Protein AF-A0A2D6BJB3-F1 (afdb_monomer_lite)

Sequence (137 aa):
MHAQTA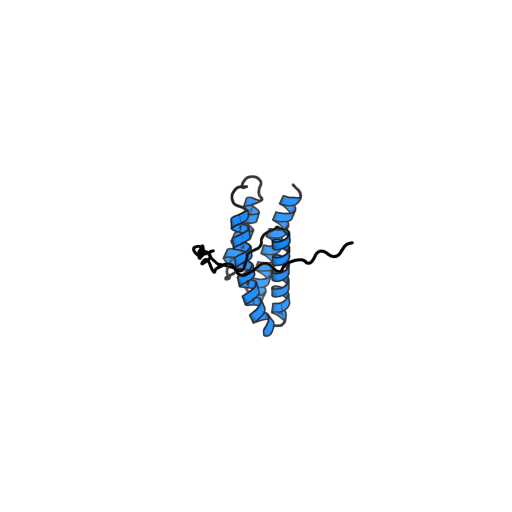AAELAAALSALLDAGALMASGQIASNTPLAPLQRGLAGLRQRIEPDSVRDGGSLLRTVAEALDAEISRWEERSRQEPDARAVLRAFLGVRELLWELGVRVDETGEELEESPAEEPTELAPEPRIQRVAVEG

pLDDT: mean 70.06, std 14.21, range [39.06, 93.81]

Foldseek 3Di:
DVVLVVLLVVLVVVQVLQQVVCCVPPVGGCCPDPNVVLNVLSVVSNVCSPDPHDDCNLVSLQVNLVSLVVVLVVLVVVCVVDVVSVVSNVVSVVVNVVSVVVVRDDDPDPDPPPVPPDPDPPDDDDDDDDDDDDDDD

Structure (mmCIF, N/CA/C/O backbone):
data_AF-A0A2D6BJB3-F1
#
_entry.id   AF-A0A2D6BJB3-F1
#
loop_
_atom_site.group_PDB
_atom_site.id
_atom_site.type_symbol
_atom_site.label_atom_id
_atom_site.label_alt_id
_atom_site.label_comp_id
_atom_site.label_asym_id
_atom_site.label_entity_id
_atom_site.label_seq_id
_atom_site.pdbx_PDB_ins_code
_atom_site.Cartn_x
_atom_site.Cartn_y
_atom_site.Cartn_z
_atom_site.occupancy
_atom_site.B_iso_or_equiv
_atom_site.auth_seq_id
_atom_site.auth_comp_id
_atom_site.auth_asym_id
_atom_site.auth_atom_id
_atom_site.pdbx_PDB_model_num
ATOM 1 N N . MET A 1 1 ? 5.064 -7.226 -24.719 1.00 57.50 1 MET A N 1
ATOM 2 C CA . MET A 1 1 ? 3.609 -7.123 -24.474 1.00 57.50 1 MET A CA 1
ATOM 3 C C . MET A 1 1 ? 3.197 -7.710 -23.125 1.00 57.50 1 MET A C 1
ATOM 5 O O . MET A 1 1 ? 2.673 -6.952 -22.331 1.00 57.50 1 MET A O 1
ATOM 9 N N . HIS A 1 2 ? 3.499 -8.974 -22.794 1.00 51.91 2 HIS A N 1
ATOM 10 C CA . HIS A 1 2 ? 3.041 -9.596 -21.531 1.00 51.91 2 HIS A CA 1
ATOM 11 C C . HIS A 1 2 ? 3.407 -8.841 -20.240 1.00 51.91 2 HIS A C 1
ATOM 13 O O . HIS A 1 2 ? 2.577 -8.736 -19.346 1.00 51.91 2 HIS A O 1
ATOM 19 N N . ALA A 1 3 ? 4.609 -8.261 -20.157 1.00 56.34 3 ALA A N 1
ATOM 20 C CA . ALA A 1 3 ? 5.031 -7.496 -18.980 1.00 56.34 3 ALA A CA 1
ATOM 21 C C . ALA A 1 3 ? 4.225 -6.198 -18.770 1.00 56.34 3 ALA A C 1
ATOM 23 O O . ALA A 1 3 ? 3.947 -5.820 -17.639 1.00 56.34 3 ALA A O 1
ATOM 24 N N . GLN A 1 4 ? 3.814 -5.532 -19.854 1.00 62.41 4 GLN A N 1
ATOM 25 C CA . GLN A 1 4 ? 3.000 -4.311 -19.783 1.00 62.41 4 GLN A CA 1
ATOM 26 C C . GLN A 1 4 ? 1.576 -4.640 -19.338 1.00 62.41 4 GLN A C 1
ATOM 28 O O . GLN A 1 4 ? 1.030 -3.972 -18.467 1.00 62.41 4 GLN A O 1
ATOM 33 N N . THR A 1 5 ? 1.005 -5.720 -19.877 1.00 69.12 5 THR A N 1
ATOM 34 C CA . THR A 1 5 ? -0.298 -6.228 -19.442 1.00 69.12 5 THR A CA 1
ATOM 35 C C . THR A 1 5 ? -0.277 -6.592 -17.958 1.00 69.12 5 THR A C 1
ATOM 37 O O . THR A 1 5 ? -1.122 -6.110 -17.212 1.00 69.12 5 THR A O 1
ATOM 40 N N . ALA A 1 6 ? 0.739 -7.332 -17.503 1.00 64.69 6 ALA A N 1
ATOM 41 C CA . ALA A 1 6 ? 0.891 -7.687 -16.092 1.00 64.69 6 ALA A CA 1
ATOM 42 C C . ALA A 1 6 ? 1.033 -6.452 -15.183 1.00 64.69 6 ALA A C 1
ATOM 44 O O . ALA A 1 6 ? 0.435 -6.396 -14.111 1.00 64.69 6 ALA A O 1
ATOM 45 N N . ALA A 1 7 ? 1.775 -5.429 -15.617 1.00 66.19 7 ALA A N 1
ATOM 46 C CA . ALA A 1 7 ? 1.921 -4.184 -14.866 1.00 66.19 7 ALA A CA 1
ATOM 47 C C . ALA A 1 7 ? 0.608 -3.381 -14.791 1.00 66.19 7 ALA A C 1
ATOM 49 O O . ALA A 1 7 ? 0.277 -2.825 -13.742 1.00 66.19 7 ALA A O 1
ATOM 50 N N . ALA A 1 8 ? -0.170 -3.344 -15.877 1.00 70.50 8 ALA A N 1
ATOM 51 C CA . ALA A 1 8 ? -1.482 -2.702 -15.893 1.00 70.50 8 ALA A CA 1
ATOM 52 C C . ALA A 1 8 ? -2.495 -3.443 -15.000 1.00 70.50 8 ALA A C 1
ATOM 54 O O . ALA A 1 8 ? -3.258 -2.803 -14.271 1.00 70.50 8 ALA A O 1
ATOM 55 N N . GLU A 1 9 ? -2.475 -4.777 -15.019 1.00 74.00 9 GLU A N 1
ATOM 56 C CA . GLU A 1 9 ? -3.292 -5.627 -14.149 1.00 74.00 9 GLU A CA 1
ATOM 57 C C . GLU A 1 9 ? -2.926 -5.438 -12.673 1.00 74.00 9 GLU A C 1
ATOM 59 O O . GLU A 1 9 ? -3.816 -5.269 -11.839 1.00 74.00 9 GLU A O 1
ATOM 64 N N . LEU A 1 10 ? -1.630 -5.360 -12.353 1.00 74.88 10 LEU A N 1
ATOM 65 C CA . LEU A 1 10 ? -1.151 -5.053 -11.007 1.00 74.88 10 LEU A CA 1
ATOM 66 C C . LEU A 1 10 ? -1.651 -3.678 -10.540 1.00 74.88 10 LEU A C 1
ATOM 68 O O . LEU A 1 10 ? -2.216 -3.565 -9.455 1.00 74.88 10 LEU A O 1
ATOM 72 N N . ALA A 1 11 ? -1.507 -2.634 -11.360 1.00 76.56 11 ALA A N 1
ATOM 73 C CA . ALA A 1 11 ? -1.968 -1.288 -11.013 1.00 76.56 11 ALA A CA 1
ATOM 74 C C . ALA A 1 11 ? -3.491 -1.229 -10.777 1.00 76.56 11 ALA A C 1
ATOM 76 O O . ALA A 1 11 ? -3.966 -0.516 -9.886 1.00 76.56 11 ALA A O 1
ATOM 77 N N . ALA A 1 12 ? -4.263 -2.001 -11.548 1.00 78.81 12 ALA A N 1
ATOM 78 C CA . ALA A 1 12 ? -5.701 -2.143 -11.352 1.00 78.81 12 ALA A CA 1
ATOM 79 C C . ALA A 1 12 ? -6.033 -2.884 -10.045 1.00 78.81 12 ALA A C 1
ATOM 81 O O . ALA A 1 12 ? -6.890 -2.423 -9.291 1.00 78.81 12 ALA A O 1
ATOM 82 N N . ALA A 1 13 ? -5.326 -3.975 -9.739 1.00 79.19 13 ALA A N 1
ATOM 83 C CA . ALA A 1 13 ? -5.497 -4.726 -8.497 1.00 79.19 13 ALA A CA 1
ATOM 84 C C . ALA A 1 13 ? -5.158 -3.880 -7.258 1.00 79.19 13 ALA A C 1
ATOM 86 O O . ALA A 1 13 ? -5.908 -3.876 -6.283 1.00 79.19 13 ALA A O 1
ATOM 87 N N . LEU A 1 14 ? -4.076 -3.101 -7.321 1.00 80.00 14 LEU A N 1
ATOM 88 C CA . LEU A 1 14 ? -3.682 -2.173 -6.261 1.00 80.00 14 LEU A CA 1
ATOM 89 C C . LEU A 1 14 ? -4.731 -1.084 -6.039 1.00 80.00 14 LEU A C 1
ATOM 91 O O . LEU A 1 14 ? -5.072 -0.778 -4.900 1.00 80.00 14 LEU A O 1
ATOM 95 N N . SER A 1 15 ? -5.292 -0.541 -7.120 1.00 82.38 15 SER A N 1
ATOM 96 C CA . SER A 1 15 ? -6.360 0.458 -7.029 1.00 82.38 15 SER A CA 1
ATOM 97 C C . SER A 1 15 ? -7.616 -0.122 -6.369 1.00 82.38 15 SER A C 1
ATOM 99 O O . SER A 1 15 ? -8.192 0.513 -5.490 1.00 82.38 15 SER A O 1
ATOM 101 N N . ALA A 1 16 ? -7.995 -1.356 -6.719 1.00 84.44 16 ALA A N 1
ATOM 102 C CA . ALA A 1 16 ? -9.124 -2.052 -6.101 1.00 84.44 16 ALA A CA 1
ATOM 103 C C . ALA A 1 16 ? -8.898 -2.336 -4.604 1.00 84.44 16 ALA A C 1
ATOM 105 O O . ALA A 1 16 ? -9.821 -2.188 -3.805 1.00 84.44 16 ALA A O 1
ATOM 106 N N . LEU A 1 17 ? -7.673 -2.705 -4.210 1.00 81.94 17 LEU A N 1
ATOM 107 C CA . LEU A 1 17 ? -7.307 -2.897 -2.803 1.00 81.94 17 LEU A CA 1
ATOM 108 C C . LEU A 1 17 ? -7.395 -1.593 -2.006 1.00 81.94 17 LEU A C 1
ATOM 110 O O . LEU A 1 17 ? -7.911 -1.597 -0.889 1.00 81.94 17 LEU A O 1
ATOM 114 N N . LEU A 1 18 ? -6.938 -0.480 -2.584 1.00 80.50 18 LEU A N 1
ATOM 115 C CA . LEU A 1 18 ? -7.049 0.837 -1.958 1.00 80.50 18 LEU A CA 1
ATOM 116 C C . LEU A 1 18 ? -8.505 1.248 -1.764 1.00 80.50 18 LEU A C 1
ATOM 118 O O . LEU A 1 18 ? -8.862 1.701 -0.680 1.00 80.50 18 LEU A O 1
ATOM 122 N N . ASP A 1 19 ? -9.348 1.067 -2.781 1.00 82.38 19 ASP A N 1
ATOM 123 C CA . ASP A 1 19 ? -10.774 1.378 -2.680 1.00 82.38 19 ASP A CA 1
ATOM 124 C C . ASP A 1 19 ? -11.472 0.506 -1.630 1.00 82.38 19 ASP A C 1
ATOM 126 O O . ASP A 1 19 ? -12.260 1.019 -0.837 1.00 82.38 19 ASP A O 1
ATOM 130 N N . ALA A 1 20 ? -11.148 -0.788 -1.564 1.00 80.88 20 ALA A N 1
ATOM 131 C CA . ALA A 1 20 ? -11.685 -1.690 -0.548 1.00 80.88 20 ALA A CA 1
ATOM 132 C C . ALA A 1 20 ? -11.238 -1.300 0.872 1.00 80.88 20 ALA A C 1
ATOM 134 O O . ALA A 1 20 ? -12.060 -1.266 1.790 1.00 80.88 20 ALA A O 1
ATOM 135 N N . GLY A 1 21 ? -9.956 -0.968 1.053 1.00 75.00 21 GLY A N 1
ATOM 136 C CA . GLY A 1 21 ? -9.417 -0.504 2.332 1.00 75.00 21 GLY A CA 1
ATOM 137 C C . GLY A 1 21 ? -10.031 0.826 2.774 1.00 75.00 21 GLY A C 1
ATOM 138 O O . GLY A 1 21 ? -10.421 0.972 3.931 1.00 75.00 21 GLY A O 1
ATOM 139 N N . ALA A 1 22 ? -10.193 1.770 1.845 1.00 79.56 22 ALA A N 1
ATOM 140 C CA . ALA A 1 22 ? -10.855 3.046 2.095 1.00 79.56 22 ALA A CA 1
ATOM 141 C C . ALA A 1 22 ? -12.329 2.852 2.490 1.00 79.56 22 ALA A C 1
ATOM 143 O O . ALA A 1 22 ? -12.779 3.411 3.490 1.00 79.56 22 ALA A O 1
ATOM 144 N N . LEU A 1 23 ? -13.061 1.998 1.768 1.00 83.00 23 LEU A N 1
ATOM 145 C CA . LEU A 1 23 ? -14.460 1.691 2.071 1.00 83.00 23 LEU A CA 1
ATOM 146 C C . LEU A 1 23 ? -14.613 1.072 3.459 1.00 83.00 23 LEU A C 1
ATOM 148 O O . LEU A 1 23 ? -15.527 1.438 4.191 1.00 83.00 23 LEU A O 1
ATOM 152 N N . MET A 1 24 ? -13.709 0.170 3.839 1.00 82.62 24 MET A N 1
ATOM 153 C CA . MET A 1 24 ? -13.718 -0.444 5.164 1.00 82.62 24 MET A CA 1
ATOM 154 C C . MET A 1 24 ? -13.398 0.568 6.273 1.00 82.62 24 MET A C 1
ATOM 156 O O . MET A 1 24 ? -14.040 0.546 7.318 1.00 82.62 24 MET A O 1
ATOM 160 N N . ALA A 1 25 ? -12.429 1.460 6.051 1.00 74.81 25 ALA A N 1
ATOM 161 C CA . ALA A 1 25 ? -11.940 2.385 7.073 1.00 74.81 25 ALA A CA 1
ATOM 162 C C . ALA A 1 25 ? -12.832 3.621 7.272 1.00 74.81 25 ALA A C 1
ATOM 164 O O . ALA A 1 25 ? -12.998 4.095 8.394 1.00 74.81 25 ALA A O 1
ATOM 165 N N . SER A 1 26 ? -13.363 4.183 6.185 1.00 77.44 26 SER A N 1
ATOM 166 C CA . SER A 1 26 ? -14.077 5.466 6.198 1.00 77.44 26 SER A CA 1
ATOM 167 C C . SER A 1 26 ? -15.441 5.431 5.511 1.00 77.44 26 SER A C 1
ATOM 169 O O . SER A 1 26 ? -16.139 6.445 5.503 1.00 77.44 26 SER A O 1
ATOM 171 N N . GLY A 1 27 ? -15.834 4.301 4.915 1.00 84.56 27 GLY A N 1
ATOM 172 C CA . GLY A 1 27 ? -17.057 4.209 4.113 1.00 84.56 27 GLY A CA 1
ATOM 173 C C . GLY A 1 27 ? -16.976 4.960 2.780 1.00 84.56 27 GLY A C 1
ATOM 174 O O . GLY A 1 27 ? -18.002 5.178 2.139 1.00 84.56 27 GLY A O 1
ATOM 175 N N . GLN A 1 28 ? -15.781 5.382 2.358 1.00 81.31 28 GLN A N 1
ATOM 176 C CA . GLN A 1 28 ? -15.558 6.154 1.136 1.00 81.31 28 GLN A CA 1
ATOM 177 C C . GLN A 1 28 ? -14.556 5.445 0.223 1.00 81.31 28 GLN A C 1
ATOM 179 O O . GLN A 1 28 ? -13.679 4.736 0.692 1.00 81.31 28 GLN A O 1
ATOM 184 N N . ILE A 1 29 ? -14.655 5.664 -1.088 1.00 82.12 29 ILE A N 1
ATOM 185 C CA . ILE A 1 29 ? -13.647 5.201 -2.057 1.00 82.12 29 ILE A CA 1
ATOM 186 C C . ILE A 1 29 ? -12.328 5.972 -1.899 1.00 82.12 29 ILE A C 1
ATOM 188 O O . ILE A 1 29 ? -12.334 7.121 -1.449 1.00 82.12 29 ILE A O 1
ATOM 192 N N . ALA A 1 30 ? -11.201 5.375 -2.296 1.00 74.38 30 ALA A N 1
ATOM 193 C CA . ALA A 1 30 ? -9.859 5.900 -2.027 1.00 74.38 30 ALA A CA 1
ATOM 194 C C . ALA A 1 30 ? -9.618 7.296 -2.621 1.00 74.38 30 ALA A C 1
ATOM 196 O O . ALA A 1 30 ? -8.857 8.082 -2.058 1.00 74.38 30 ALA A O 1
ATOM 197 N N . SER A 1 31 ? -10.315 7.652 -3.704 1.00 78.06 31 SER A N 1
ATOM 198 C CA . SER A 1 31 ? -10.238 8.978 -4.335 1.00 78.06 31 SER A CA 1
ATOM 199 C C . SER A 1 31 ? -10.699 10.118 -3.426 1.00 78.06 31 SER A C 1
ATOM 201 O O . SER A 1 31 ? -10.347 11.270 -3.669 1.00 78.06 31 SER A O 1
ATOM 203 N N . ASN A 1 32 ? -11.504 9.807 -2.408 1.00 79.31 32 ASN A N 1
ATOM 204 C CA . ASN A 1 32 ? -12.095 10.773 -1.481 1.00 79.31 32 ASN A CA 1
ATOM 205 C C . ASN A 1 32 ? -11.440 10.725 -0.096 1.00 79.31 32 ASN A C 1
ATOM 207 O O . ASN A 1 32 ? -11.888 11.405 0.823 1.00 79.31 32 ASN A O 1
ATOM 211 N N . THR A 1 33 ? -10.385 9.927 0.061 1.00 76.88 33 THR A N 1
ATOM 212 C CA . THR A 1 33 ? -9.646 9.781 1.313 1.00 76.88 33 THR A CA 1
ATOM 213 C C . THR A 1 33 ? -8.220 10.314 1.147 1.00 76.88 33 THR A C 1
ATOM 215 O O . THR A 1 33 ? -7.807 10.682 0.042 1.00 76.88 33 THR A O 1
ATOM 218 N N . PRO A 1 34 ? -7.409 10.346 2.218 1.00 75.06 34 PRO A N 1
ATOM 219 C CA . PRO A 1 34 ? -5.984 10.656 2.112 1.00 75.06 34 PRO A CA 1
ATOM 220 C C . PRO A 1 34 ? -5.194 9.745 1.150 1.00 75.06 34 PRO A C 1
ATOM 222 O O . PRO A 1 34 ? -4.070 10.086 0.796 1.00 75.06 34 PRO A O 1
ATOM 225 N N . LEU A 1 35 ? -5.776 8.629 0.682 1.00 70.25 35 LEU A N 1
ATOM 226 C CA . LEU A 1 35 ? -5.205 7.722 -0.323 1.00 70.25 35 LEU A CA 1
ATOM 227 C C . LEU A 1 35 ? -5.335 8.241 -1.766 1.00 70.25 35 LEU A C 1
ATOM 229 O O . LEU A 1 35 ? -4.753 7.667 -2.688 1.00 70.25 35 LEU A O 1
ATOM 233 N N . ALA A 1 36 ? -6.066 9.335 -1.987 1.00 75.81 36 ALA A N 1
ATOM 234 C CA . ALA A 1 36 ? -6.305 9.900 -3.312 1.00 75.81 36 ALA A CA 1
ATOM 235 C C . ALA A 1 36 ? -5.030 10.202 -4.133 1.00 75.81 36 ALA A C 1
ATOM 237 O O . ALA A 1 36 ? -5.065 10.053 -5.358 1.00 75.81 36 ALA A O 1
ATOM 238 N N . PRO A 1 37 ? -3.897 10.648 -3.547 1.00 72.56 37 PRO A N 1
ATOM 239 C CA . PRO A 1 37 ? -2.642 10.806 -4.285 1.00 72.56 37 PRO A CA 1
ATOM 240 C C . PRO A 1 37 ? -2.097 9.472 -4.810 1.00 72.56 37 PRO A C 1
ATOM 242 O O . PRO A 1 37 ? -1.682 9.397 -5.964 1.00 72.56 37 PRO A O 1
ATOM 245 N N . LEU A 1 38 ? -2.168 8.411 -4.001 1.00 71.25 38 LEU A N 1
ATOM 246 C CA . LEU A 1 38 ? -1.695 7.074 -4.359 1.00 71.25 38 LEU A CA 1
ATOM 247 C C . LEU A 1 38 ? -2.555 6.464 -5.474 1.00 71.25 38 LEU A C 1
ATOM 249 O O . LEU A 1 38 ? -2.028 5.953 -6.462 1.00 71.25 38 LEU A O 1
ATOM 253 N N . GLN A 1 39 ? -3.879 6.609 -5.376 1.00 80.00 39 GLN A N 1
ATOM 254 C CA . GLN A 1 39 ? -4.799 6.148 -6.417 1.00 80.00 39 GLN A CA 1
ATOM 255 C C . GLN A 1 39 ? -4.587 6.901 -7.745 1.00 80.00 39 GLN A C 1
ATOM 257 O O . GLN A 1 39 ? -4.586 6.292 -8.815 1.00 80.00 39 GLN A O 1
ATOM 262 N N . ARG A 1 40 ? -4.327 8.217 -7.695 1.00 78.31 40 ARG A N 1
ATOM 263 C CA . ARG A 1 40 ? -3.952 9.006 -8.883 1.00 78.31 40 ARG A CA 1
ATOM 264 C C . ARG A 1 40 ? -2.608 8.576 -9.465 1.00 78.31 40 ARG A C 1
ATOM 266 O O . ARG A 1 40 ? -2.478 8.532 -10.685 1.00 78.31 40 ARG A O 1
ATOM 273 N N . GLY A 1 41 ? -1.641 8.223 -8.621 1.00 72.69 41 GLY A N 1
ATOM 274 C CA . GLY A 1 41 ? -0.355 7.679 -9.052 1.00 72.69 41 GLY A CA 1
ATOM 275 C C . GLY A 1 41 ? -0.513 6.367 -9.821 1.00 72.69 41 GLY A C 1
ATOM 276 O O . GLY A 1 41 ? 0.025 6.231 -10.918 1.00 72.69 41 GLY A O 1
ATOM 277 N N . LEU A 1 42 ? -1.330 5.441 -9.313 1.00 77.44 42 LEU A N 1
ATOM 278 C CA . LEU A 1 42 ? -1.639 4.175 -9.990 1.00 77.44 42 LEU A CA 1
ATOM 279 C C . LEU A 1 42 ? -2.422 4.378 -11.292 1.00 77.44 42 LEU A C 1
ATOM 281 O O . LEU A 1 42 ? -2.125 3.732 -12.298 1.00 77.44 42 LEU A O 1
ATOM 285 N N . ALA A 1 43 ? -3.381 5.307 -11.309 1.00 78.94 43 ALA A N 1
ATOM 286 C CA . ALA A 1 43 ? -4.106 5.669 -12.524 1.00 78.94 43 ALA A CA 1
ATOM 287 C C . ALA A 1 43 ? -3.172 6.276 -13.587 1.00 78.94 43 ALA A C 1
ATOM 289 O O . ALA A 1 43 ? -3.261 5.919 -14.761 1.00 78.94 43 ALA A O 1
ATOM 290 N N . GLY A 1 44 ? -2.237 7.137 -13.172 1.00 73.44 44 GLY A N 1
ATOM 291 C CA . GLY A 1 44 ? -1.208 7.711 -14.038 1.00 73.44 44 GLY A CA 1
ATOM 292 C C . GLY A 1 44 ? -0.214 6.669 -14.553 1.00 73.44 44 GLY A C 1
ATOM 293 O O . GLY A 1 44 ? 0.140 6.694 -15.729 1.00 73.44 44 GLY A O 1
ATOM 294 N N . LEU A 1 45 ? 0.190 5.712 -13.712 1.00 70.69 45 LEU A N 1
ATOM 295 C CA . LEU A 1 45 ? 1.036 4.587 -14.112 1.00 70.69 45 LEU A CA 1
ATOM 296 C C . LEU A 1 45 ? 0.332 3.742 -15.179 1.00 70.69 45 LEU A C 1
ATOM 298 O O . LEU A 1 45 ? 0.914 3.449 -16.218 1.00 70.69 45 LEU A O 1
ATOM 302 N N . ARG A 1 46 ? -0.950 3.427 -14.967 1.00 73.25 46 ARG A N 1
ATOM 303 C CA . ARG A 1 46 ? -1.768 2.688 -15.932 1.00 73.25 46 ARG A CA 1
ATOM 304 C C . ARG A 1 46 ? -1.899 3.434 -17.263 1.00 73.25 46 ARG A C 1
ATOM 306 O O . ARG A 1 46 ? -1.771 2.810 -18.307 1.00 73.25 46 ARG A O 1
ATOM 313 N N . GLN A 1 47 ? -2.087 4.755 -17.231 1.00 71.38 47 GLN A N 1
ATOM 314 C CA . GLN A 1 47 ? -2.114 5.593 -18.438 1.00 71.38 47 GLN A CA 1
ATOM 315 C C . GLN A 1 47 ? -0.771 5.640 -19.178 1.00 71.38 47 GLN A C 1
ATOM 317 O O . GLN A 1 47 ? -0.769 5.813 -20.390 1.00 71.38 47 GLN A O 1
ATOM 322 N N . ARG A 1 48 ? 0.359 5.499 -18.473 1.00 65.88 48 ARG A N 1
ATOM 323 C CA . ARG A 1 48 ? 1.706 5.526 -19.072 1.00 65.88 48 ARG A CA 1
ATOM 324 C C . ARG A 1 48 ? 2.196 4.173 -19.583 1.00 65.88 48 ARG A C 1
ATOM 326 O O . ARG A 1 48 ? 3.106 4.123 -20.403 1.00 65.88 48 ARG A O 1
ATOM 333 N N . ILE A 1 49 ? 1.610 3.085 -19.085 1.00 66.00 49 ILE A N 1
ATOM 334 C CA . ILE A 1 49 ? 1.833 1.725 -19.595 1.00 66.00 49 ILE A CA 1
ATOM 335 C C . ILE A 1 49 ? 1.091 1.517 -20.935 1.00 66.00 49 ILE A C 1
ATOM 337 O O . ILE A 1 49 ? 1.441 0.617 -21.700 1.00 66.00 49 ILE A O 1
ATOM 341 N N . GLU A 1 50 ? 0.141 2.400 -21.266 1.00 57.25 50 GLU A N 1
ATOM 342 C CA . GLU A 1 50 ? -0.372 2.616 -22.625 1.00 57.25 50 GLU A CA 1
ATOM 343 C C . GLU A 1 50 ? 0.795 3.062 -23.542 1.00 57.25 50 GLU A C 1
ATOM 345 O O . GLU A 1 50 ? 1.623 3.869 -23.111 1.00 57.25 50 GLU A O 1
ATOM 350 N N . PRO A 1 51 ? 0.913 2.553 -24.782 1.00 50.69 51 PRO A N 1
ATOM 351 C CA . PRO A 1 51 ? 2.198 2.356 -25.475 1.00 50.69 51 PRO A CA 1
ATOM 352 C C . PRO A 1 51 ? 3.078 3.581 -25.817 1.00 50.69 51 PRO A C 1
ATOM 354 O O . PRO A 1 51 ? 4.101 3.391 -26.470 1.00 50.69 51 PRO A O 1
ATOM 357 N N . ASP A 1 52 ? 2.765 4.802 -25.371 1.00 47.12 52 ASP A N 1
ATOM 358 C CA . ASP A 1 52 ? 3.385 6.039 -25.875 1.00 47.12 52 ASP A CA 1
ATOM 359 C C . ASP A 1 52 ? 4.102 6.937 -24.838 1.00 47.12 52 ASP A C 1
ATOM 361 O O . ASP A 1 52 ? 4.558 8.025 -25.183 1.00 47.12 52 ASP A O 1
ATOM 365 N N . SER A 1 53 ? 4.255 6.544 -23.563 1.00 49.31 53 SER A N 1
ATOM 366 C CA . SER A 1 53 ? 4.837 7.454 -22.543 1.00 49.31 53 SER A CA 1
ATOM 367 C C . SER A 1 53 ? 5.952 6.849 -21.679 1.00 49.31 53 SER A C 1
ATOM 369 O O . SER A 1 53 ? 5.781 6.507 -20.514 1.00 49.31 53 SER A O 1
ATOM 371 N N . VAL A 1 54 ? 7.162 6.796 -22.249 1.00 50.31 54 VAL A N 1
ATOM 372 C CA . VAL A 1 54 ? 8.342 6.115 -21.668 1.00 50.31 54 VAL A CA 1
ATOM 373 C C . VAL A 1 54 ? 9.275 7.023 -20.836 1.00 50.31 54 VAL A C 1
ATOM 375 O O . VAL A 1 54 ? 10.294 6.556 -20.343 1.00 50.31 54 VAL A O 1
ATOM 378 N N . ARG A 1 55 ? 8.993 8.315 -20.612 1.00 52.97 55 ARG A N 1
ATOM 379 C CA . ARG A 1 55 ? 10.043 9.216 -20.072 1.00 52.97 55 ARG A CA 1
ATOM 380 C C . ARG A 1 55 ? 10.151 9.386 -18.546 1.00 52.97 55 ARG A C 1
ATOM 382 O O . ARG A 1 55 ? 11.236 9.734 -18.111 1.00 52.97 55 ARG A O 1
ATOM 389 N N . ASP A 1 56 ? 9.137 9.057 -17.736 1.00 56.91 56 ASP A N 1
ATOM 390 C CA . ASP A 1 56 ? 9.128 9.401 -16.288 1.00 56.91 56 ASP A CA 1
ATOM 391 C C . ASP A 1 56 ? 8.669 8.269 -15.339 1.00 56.91 56 ASP A C 1
ATOM 393 O O . ASP A 1 56 ? 8.060 8.509 -14.293 1.00 56.91 56 ASP A O 1
ATOM 397 N N . GLY A 1 57 ? 8.914 7.003 -15.688 1.00 55.31 57 GLY A N 1
ATOM 398 C CA . GLY A 1 57 ? 8.467 5.856 -14.877 1.00 55.31 57 GLY A CA 1
ATOM 399 C C . GLY A 1 57 ? 9.099 5.778 -13.477 1.00 55.31 57 GLY A C 1
ATOM 400 O O . GLY A 1 57 ? 8.416 5.438 -12.514 1.00 55.31 57 GLY A O 1
ATOM 401 N N . GLY A 1 58 ? 10.380 6.142 -13.344 1.00 61.59 58 GLY A N 1
ATOM 402 C CA . GLY A 1 58 ? 11.129 6.005 -12.085 1.00 61.59 58 GLY A CA 1
ATOM 403 C C . GLY A 1 58 ? 10.704 6.984 -10.985 1.00 61.59 58 GLY A C 1
ATOM 404 O O . GLY A 1 58 ? 10.572 6.589 -9.830 1.00 61.59 58 GLY A O 1
ATOM 405 N N . SER A 1 59 ? 10.424 8.244 -11.336 1.00 65.94 59 SER A N 1
ATOM 406 C CA . SER A 1 59 ? 9.984 9.260 -10.365 1.00 65.94 59 SER A CA 1
ATOM 407 C C . SER A 1 59 ? 8.612 8.926 -9.771 1.00 65.94 59 SER A C 1
ATOM 409 O O . SER A 1 59 ? 8.416 9.068 -8.567 1.00 65.94 59 SER A O 1
ATOM 411 N N . LEU A 1 60 ? 7.689 8.409 -10.587 1.00 67.00 60 LEU A N 1
ATOM 412 C CA . LEU A 1 60 ? 6.349 8.041 -10.132 1.00 67.00 60 LEU A CA 1
ATOM 413 C C . LEU A 1 60 ? 6.372 6.846 -9.174 1.00 67.00 60 LEU A C 1
ATOM 415 O O . LEU A 1 60 ? 5.693 6.870 -8.150 1.00 67.00 60 LEU A O 1
ATOM 419 N N . LEU A 1 61 ? 7.151 5.811 -9.500 1.00 70.44 61 LEU A N 1
ATOM 420 C CA . LEU A 1 61 ? 7.289 4.633 -8.646 1.00 70.44 61 LEU A CA 1
ATOM 421 C C . LEU A 1 61 ? 7.873 4.989 -7.276 1.00 70.44 61 LEU A C 1
ATOM 423 O O . LEU A 1 61 ? 7.410 4.460 -6.270 1.00 70.44 61 LEU A O 1
ATOM 427 N N . ARG A 1 62 ? 8.816 5.938 -7.225 1.00 72.06 62 ARG A N 1
ATOM 428 C CA . ARG A 1 62 ? 9.356 6.462 -5.966 1.00 72.06 62 ARG A CA 1
ATOM 429 C C . ARG A 1 62 ? 8.285 7.159 -5.125 1.00 72.06 62 ARG A C 1
ATOM 431 O O . ARG A 1 62 ? 8.110 6.807 -3.968 1.00 72.06 62 ARG A O 1
ATOM 438 N N . THR A 1 63 ? 7.509 8.068 -5.720 1.00 70.81 63 THR A N 1
ATOM 439 C CA . THR A 1 63 ? 6.399 8.746 -5.022 1.00 70.81 63 THR A CA 1
ATOM 440 C C . THR A 1 63 ? 5.339 7.761 -4.522 1.00 70.81 63 THR A C 1
ATOM 442 O O . THR A 1 63 ? 4.777 7.939 -3.444 1.00 70.81 63 THR A O 1
ATOM 445 N N . VAL A 1 64 ? 5.054 6.709 -5.296 1.00 72.75 64 VAL A N 1
ATOM 446 C CA . VAL A 1 64 ? 4.143 5.629 -4.886 1.00 72.75 64 VAL A CA 1
ATOM 447 C C . VAL A 1 64 ? 4.709 4.860 -3.692 1.00 72.75 64 VAL A C 1
ATOM 449 O O . VAL A 1 64 ? 3.959 4.584 -2.760 1.00 72.75 64 VAL A O 1
ATOM 452 N N . ALA A 1 65 ? 6.005 4.544 -3.698 1.00 78.12 65 ALA A N 1
ATOM 453 C CA . ALA A 1 65 ? 6.660 3.848 -2.597 1.00 78.12 65 ALA A CA 1
ATOM 454 C C . ALA A 1 65 ? 6.682 4.691 -1.307 1.00 78.12 65 ALA A C 1
ATOM 456 O O . ALA A 1 65 ? 6.271 4.199 -0.263 1.00 78.12 65 ALA A O 1
ATOM 457 N N . GLU A 1 66 ? 7.016 5.982 -1.385 1.00 78.88 66 GLU A N 1
ATOM 458 C CA . GLU A 1 66 ? 6.974 6.900 -0.231 1.00 78.88 66 GLU A CA 1
ATOM 459 C C . GLU A 1 66 ? 5.559 7.022 0.365 1.00 78.88 66 GLU A C 1
ATOM 461 O O . GLU A 1 66 ? 5.362 6.978 1.581 1.00 78.88 66 GLU A O 1
ATOM 466 N N . ALA A 1 67 ? 4.539 7.149 -0.491 1.00 78.56 67 ALA A N 1
ATOM 467 C CA . ALA A 1 67 ? 3.149 7.208 -0.046 1.00 78.56 67 ALA A CA 1
ATOM 468 C C . ALA A 1 67 ? 2.680 5.882 0.579 1.00 78.56 67 ALA A C 1
ATOM 470 O O . ALA A 1 67 ? 1.883 5.900 1.521 1.00 78.56 67 ALA A O 1
ATOM 471 N N . LEU A 1 68 ? 3.169 4.750 0.064 1.00 81.88 68 LEU A N 1
ATOM 472 C CA . LEU A 1 68 ? 2.906 3.424 0.612 1.00 81.88 68 LEU A CA 1
ATOM 473 C C . LEU A 1 68 ? 3.525 3.267 2.006 1.00 81.88 68 LEU A C 1
ATOM 475 O O . LEU A 1 68 ? 2.827 2.809 2.907 1.00 81.88 68 LEU A O 1
ATOM 479 N N . ASP A 1 69 ? 4.775 3.689 2.209 1.00 85.62 69 ASP A N 1
ATOM 480 C CA . ASP A 1 69 ? 5.436 3.617 3.518 1.00 85.62 69 ASP A CA 1
ATOM 481 C C . ASP A 1 69 ? 4.703 4.461 4.569 1.00 85.62 69 ASP A C 1
ATOM 483 O O . ASP A 1 69 ? 4.415 3.980 5.667 1.00 85.62 69 ASP A O 1
ATOM 487 N N . ALA A 1 70 ? 4.268 5.675 4.209 1.00 84.00 70 ALA A N 1
ATOM 488 C CA . ALA A 1 70 ? 3.459 6.511 5.098 1.00 84.00 70 ALA A CA 1
ATOM 489 C C . ALA A 1 70 ? 2.124 5.850 5.496 1.00 84.00 70 ALA A C 1
ATOM 491 O O . ALA A 1 70 ? 1.622 6.056 6.605 1.00 84.00 70 ALA A O 1
ATOM 492 N N . GLU A 1 71 ? 1.521 5.074 4.593 1.00 83.12 71 GLU A N 1
ATOM 493 C CA . GLU A 1 71 ? 0.289 4.339 4.869 1.00 83.12 71 GLU A CA 1
ATOM 494 C C . GLU A 1 71 ? 0.563 3.100 5.731 1.00 83.12 71 GLU A C 1
ATOM 496 O O . GLU A 1 71 ? -0.173 2.863 6.688 1.00 83.12 71 GLU A O 1
ATOM 501 N N . ILE A 1 72 ? 1.653 2.367 5.479 1.00 87.75 72 ILE A N 1
ATOM 502 C CA . ILE A 1 72 ? 2.101 1.251 6.324 1.00 87.75 72 ILE A CA 1
ATOM 503 C C . ILE A 1 72 ? 2.244 1.719 7.773 1.00 87.75 72 ILE A C 1
ATOM 505 O O . ILE A 1 72 ? 1.611 1.128 8.645 1.00 87.75 72 ILE A O 1
ATOM 509 N N . SER A 1 73 ? 2.945 2.828 8.037 1.00 89.69 73 SER A N 1
ATOM 510 C CA . SER A 1 73 ? 3.089 3.357 9.403 1.00 89.69 73 SER A CA 1
ATOM 511 C C . SER A 1 73 ? 1.740 3.691 10.058 1.00 89.69 73 SER A C 1
ATOM 513 O O . SER A 1 73 ? 1.533 3.428 11.245 1.00 89.69 73 SER A O 1
ATOM 515 N N . ARG A 1 74 ? 0.778 4.233 9.294 1.00 86.81 74 ARG A N 1
ATOM 516 C CA . ARG A 1 74 ? -0.583 4.499 9.799 1.00 86.81 74 ARG A CA 1
ATOM 517 C C . ARG A 1 74 ? -1.319 3.211 10.166 1.00 86.81 74 ARG A C 1
ATOM 519 O O . ARG A 1 74 ? -1.987 3.158 11.202 1.00 86.81 74 ARG A O 1
ATOM 526 N N . TRP A 1 75 ? -1.223 2.186 9.324 1.00 87.25 75 TRP A N 1
ATOM 527 C CA . TRP A 1 75 ? -1.894 0.908 9.557 1.00 87.25 75 TRP A CA 1
ATOM 528 C C . TRP A 1 75 ? -1.209 0.060 10.620 1.00 87.25 75 TRP A C 1
ATOM 530 O O . TRP A 1 75 ? -1.899 -0.681 11.316 1.00 87.25 75 TRP A O 1
ATOM 540 N N . GLU A 1 76 ? 0.098 0.205 10.823 1.00 93.81 76 GLU A N 1
ATOM 541 C CA . GLU A 1 76 ? 0.809 -0.400 11.947 1.00 93.81 76 GLU A CA 1
ATOM 542 C C . GLU A 1 76 ? 0.221 0.060 13.277 1.00 93.81 76 GLU A C 1
ATOM 544 O O . GLU A 1 76 ? -0.179 -0.787 14.078 1.00 93.81 76 GLU A O 1
ATOM 549 N N . GLU A 1 77 ? 0.078 1.374 13.484 1.00 92.06 77 GLU A N 1
ATOM 550 C CA . GLU A 1 77 ? -0.521 1.917 14.708 1.00 92.06 77 GLU A CA 1
ATOM 551 C C . GLU A 1 77 ? -1.970 1.445 14.878 1.00 92.06 77 GLU A C 1
ATOM 553 O O . GLU A 1 77 ? -2.343 0.919 15.929 1.00 92.06 77 GLU A O 1
ATOM 558 N N . ARG A 1 78 ? -2.781 1.545 13.818 1.00 87.44 78 ARG A N 1
ATOM 559 C CA . ARG A 1 78 ? -4.194 1.141 13.866 1.00 87.44 78 ARG A CA 1
ATOM 560 C C . ARG A 1 78 ? -4.367 -0.355 14.148 1.00 87.44 78 ARG A C 1
ATOM 562 O O . ARG A 1 78 ? -5.225 -0.737 14.939 1.00 87.44 78 ARG A O 1
ATOM 569 N N . SER A 1 79 ? -3.511 -1.210 13.588 1.00 92.38 79 SER A N 1
ATOM 570 C CA . SER A 1 79 ? -3.576 -2.672 13.754 1.00 92.38 79 SER A CA 1
ATOM 571 C C . SER A 1 79 ? -3.289 -3.180 15.173 1.00 92.38 79 SER A C 1
ATOM 573 O O . SER A 1 79 ? -3.600 -4.334 15.502 1.00 92.38 79 SER A O 1
ATOM 575 N N . ARG A 1 80 ? -2.705 -2.327 16.027 1.00 92.88 80 ARG A N 1
ATOM 576 C CA . ARG A 1 80 ? -2.520 -2.617 17.456 1.00 92.88 80 ARG A CA 1
ATOM 577 C C . ARG A 1 80 ? -3.847 -2.615 18.205 1.00 92.88 80 ARG A C 1
ATOM 579 O O . ARG A 1 80 ? -4.001 -3.376 19.155 1.00 92.88 80 ARG A O 1
ATOM 586 N N . GLN A 1 81 ? -4.784 -1.777 17.769 1.00 91.56 81 GLN A N 1
ATOM 587 C CA . GLN A 1 81 ? -6.066 -1.541 18.434 1.00 91.56 81 GLN A CA 1
ATOM 588 C C . GLN A 1 81 ? -7.215 -2.253 17.709 1.00 91.56 81 GLN A C 1
ATOM 590 O O . GLN A 1 81 ? -8.137 -2.751 18.349 1.00 91.56 81 GLN A O 1
ATOM 595 N N . GLU A 1 82 ? -7.126 -2.367 16.383 1.00 89.88 82 GLU A N 1
ATOM 596 C CA . GLU A 1 82 ? -8.156 -2.944 15.523 1.00 89.88 82 GLU A CA 1
ATOM 597 C C . GLU A 1 82 ? -7.638 -4.232 14.853 1.00 89.88 82 GLU A C 1
ATOM 599 O O . GLU A 1 82 ? -6.761 -4.177 13.989 1.00 89.88 82 GLU A O 1
ATOM 604 N N . PRO A 1 83 ? -8.151 -5.424 15.212 1.00 84.12 83 PRO A N 1
ATOM 605 C CA . PRO A 1 83 ? -7.698 -6.683 14.616 1.00 84.12 83 PRO A CA 1
ATOM 606 C C . PRO A 1 83 ? -7.902 -6.753 13.097 1.00 84.12 83 PRO A C 1
ATOM 608 O O . PRO A 1 83 ? -7.042 -7.284 12.393 1.00 84.12 83 PRO A O 1
ATOM 611 N N . ASP A 1 84 ? -8.996 -6.178 12.592 1.00 78.94 84 ASP A N 1
ATOM 612 C CA . ASP A 1 84 ? -9.362 -6.207 11.169 1.00 78.94 84 ASP A CA 1
ATOM 613 C C . ASP A 1 84 ? -8.396 -5.376 10.306 1.00 78.94 84 ASP A C 1
ATOM 615 O O . ASP A 1 84 ? -8.094 -5.727 9.163 1.00 78.94 84 ASP A O 1
ATOM 619 N N . ALA A 1 85 ? -7.785 -4.344 10.894 1.00 82.00 85 ALA A N 1
ATOM 620 C CA . ALA A 1 85 ? -6.769 -3.508 10.260 1.00 82.00 85 ALA A CA 1
ATOM 621 C C . ALA A 1 85 ? -5.483 -4.280 9.889 1.00 82.00 85 ALA A C 1
ATOM 623 O O . ALA A 1 85 ? -4.721 -3.849 9.020 1.00 82.00 85 ALA A O 1
ATOM 624 N N . ARG A 1 86 ? -5.240 -5.458 10.485 1.00 86.8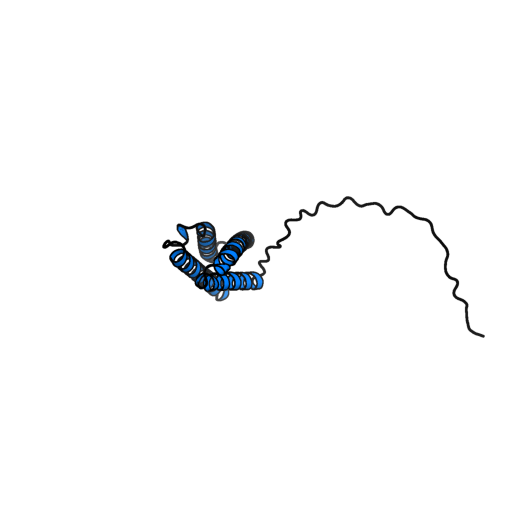8 86 ARG A N 1
ATOM 625 C CA . ARG A 1 86 ? -4.074 -6.306 10.168 1.00 86.88 86 ARG A CA 1
ATOM 626 C C . ARG A 1 86 ? -4.115 -6.860 8.750 1.00 86.88 86 ARG A C 1
ATOM 628 O O . ARG A 1 86 ? -3.058 -7.062 8.154 1.00 86.88 86 ARG A O 1
ATOM 635 N N . ALA A 1 87 ? -5.307 -7.127 8.215 1.00 78.56 87 ALA A N 1
ATOM 636 C CA . ALA A 1 87 ? -5.451 -7.612 6.846 1.00 78.56 87 ALA A CA 1
ATOM 637 C C . ALA A 1 87 ? -4.994 -6.543 5.843 1.00 78.56 87 ALA A C 1
ATOM 639 O O . ALA A 1 87 ? -4.242 -6.842 4.917 1.00 78.56 87 ALA A O 1
ATOM 640 N N . VAL A 1 88 ? -5.380 -5.290 6.092 1.00 80.06 88 VAL A N 1
ATOM 641 C CA . VAL A 1 88 ? -4.995 -4.131 5.280 1.00 80.06 88 VAL A CA 1
ATOM 642 C C . VAL A 1 88 ? -3.493 -3.866 5.381 1.00 80.06 88 VAL A C 1
ATOM 644 O O . VAL A 1 88 ? -2.823 -3.753 4.357 1.00 80.06 88 VAL A O 1
ATOM 647 N N . LEU A 1 89 ? -2.935 -3.874 6.596 1.00 85.62 89 LEU A N 1
ATOM 648 C CA . LEU A 1 89 ? -1.489 -3.757 6.799 1.00 85.62 89 LEU A CA 1
ATOM 649 C C . LEU A 1 89 ? -0.715 -4.834 6.024 1.00 85.62 89 LEU A C 1
ATOM 651 O O . LEU A 1 89 ? 0.260 -4.534 5.338 1.00 85.62 89 LEU A O 1
ATOM 655 N N . ARG A 1 90 ? -1.164 -6.094 6.090 1.00 85.19 90 ARG A N 1
ATOM 656 C CA . ARG A 1 90 ? -0.515 -7.204 5.380 1.00 85.19 90 ARG A CA 1
ATOM 657 C C . ARG A 1 90 ? -0.582 -7.037 3.864 1.00 85.19 90 ARG A C 1
ATOM 659 O O . ARG A 1 90 ? 0.380 -7.388 3.186 1.00 85.19 90 ARG A O 1
ATOM 666 N N . ALA A 1 91 ? -1.682 -6.490 3.345 1.00 80.75 91 ALA A N 1
ATOM 667 C CA . ALA A 1 91 ? -1.787 -6.147 1.934 1.00 80.75 91 ALA A CA 1
ATOM 668 C C . ALA A 1 91 ? -0.735 -5.096 1.557 1.00 80.75 91 ALA A C 1
ATOM 670 O O . ALA A 1 91 ? 0.049 -5.352 0.649 1.00 80.75 91 ALA A O 1
ATOM 671 N N . PHE A 1 92 ? -0.640 -3.979 2.289 1.00 82.62 92 PHE A N 1
ATOM 672 C CA . PHE A 1 92 ? 0.346 -2.930 2.001 1.00 82.62 92 PHE A CA 1
ATOM 673 C C . PHE A 1 92 ? 1.797 -3.408 2.079 1.00 82.62 92 PHE A C 1
ATOM 675 O O . PHE A 1 92 ? 2.586 -3.093 1.189 1.00 82.62 92 PHE A O 1
ATOM 682 N N . LEU A 1 93 ? 2.136 -4.236 3.069 1.00 88.69 93 LEU A N 1
ATOM 683 C CA . LEU A 1 93 ? 3.457 -4.866 3.150 1.00 88.69 93 LEU A CA 1
ATOM 684 C C . LEU A 1 93 ? 3.747 -5.750 1.926 1.00 88.69 93 LEU A C 1
ATOM 686 O O . LEU A 1 93 ? 4.852 -5.713 1.394 1.00 88.69 93 LEU A O 1
ATOM 690 N N . GLY A 1 94 ? 2.753 -6.498 1.440 1.00 82.94 94 GLY A N 1
ATOM 691 C CA . GLY A 1 94 ? 2.886 -7.288 0.214 1.00 82.94 94 GLY A CA 1
ATOM 692 C C . GLY A 1 94 ? 3.109 -6.427 -1.032 1.00 82.94 94 GLY A C 1
ATOM 693 O O . GLY A 1 94 ? 3.908 -6.786 -1.891 1.00 82.94 94 GLY A O 1
ATOM 694 N N . VAL A 1 95 ? 2.457 -5.264 -1.122 1.00 79.25 95 VAL A N 1
ATOM 695 C CA . VAL A 1 95 ? 2.694 -4.308 -2.217 1.00 79.25 95 VAL A CA 1
ATOM 696 C C . VAL A 1 95 ? 4.122 -3.770 -2.180 1.00 79.25 95 VAL A C 1
ATOM 698 O O . VAL A 1 95 ? 4.756 -3.663 -3.227 1.00 79.25 95 VAL A O 1
ATOM 701 N N . ARG A 1 96 ? 4.642 -3.465 -0.987 1.00 84.94 96 ARG A N 1
ATOM 702 C CA . ARG A 1 96 ? 6.014 -2.975 -0.820 1.00 84.94 96 ARG A CA 1
ATOM 703 C C . ARG A 1 96 ? 7.032 -4.004 -1.306 1.00 84.94 96 ARG A C 1
ATOM 705 O O . ARG A 1 96 ? 7.945 -3.642 -2.038 1.00 84.94 96 ARG A O 1
ATOM 712 N N . GLU A 1 97 ? 6.819 -5.277 -0.983 1.00 85.75 97 GLU A N 1
ATOM 713 C CA . GLU A 1 97 ? 7.677 -6.368 -1.456 1.00 85.75 97 GLU A CA 1
ATOM 714 C C . GLU A 1 97 ? 7.705 -6.449 -2.991 1.00 85.75 97 GLU A C 1
ATOM 716 O O . GLU A 1 97 ? 8.765 -6.558 -3.602 1.00 85.75 97 GLU A O 1
ATOM 721 N N . LEU A 1 98 ? 6.547 -6.306 -3.642 1.00 77.38 98 LEU A N 1
ATOM 722 C CA . LEU A 1 98 ? 6.474 -6.288 -5.105 1.00 77.38 98 LEU A CA 1
ATOM 723 C C . LEU A 1 98 ? 7.213 -5.088 -5.710 1.00 77.38 98 LEU A C 1
ATOM 725 O O . LEU A 1 98 ? 7.832 -5.217 -6.765 1.00 77.38 98 LEU A O 1
ATOM 729 N N . LEU A 1 99 ? 7.168 -3.922 -5.060 1.00 76.50 99 LEU A N 1
ATOM 730 C CA . LEU A 1 99 ? 7.936 -2.752 -5.492 1.00 76.50 99 LEU A CA 1
ATOM 731 C C . LEU A 1 99 ? 9.448 -2.974 -5.335 1.00 76.50 99 LEU A C 1
ATOM 733 O O . LEU A 1 99 ? 10.215 -2.553 -6.204 1.00 76.50 99 LEU A O 1
ATOM 737 N N . TRP A 1 100 ? 9.880 -3.682 -4.290 1.00 83.62 100 TRP A N 1
ATOM 738 C CA . TRP A 1 100 ? 11.282 -4.058 -4.105 1.00 83.62 100 TRP A CA 1
ATOM 739 C C . TRP A 1 100 ? 11.785 -5.018 -5.182 1.00 83.62 100 TRP A C 1
ATOM 741 O O . TRP A 1 100 ? 12.871 -4.796 -5.719 1.00 83.62 100 TRP A O 1
ATOM 751 N N . GLU A 1 101 ? 10.988 -6.021 -5.556 1.00 77.25 101 GLU A N 1
ATOM 752 C CA . GLU A 1 101 ? 11.281 -6.922 -6.685 1.00 77.25 101 GLU A CA 1
ATOM 753 C C . GLU A 1 101 ? 11.383 -6.161 -8.022 1.00 77.25 101 GLU A C 1
ATOM 755 O O . GLU A 1 101 ? 12.122 -6.549 -8.926 1.00 77.25 101 GLU A O 1
ATOM 760 N N . LEU A 1 102 ? 10.695 -5.020 -8.138 1.00 67.00 102 LEU A N 1
ATOM 761 C CA . LEU A 1 102 ? 10.785 -4.106 -9.283 1.00 67.00 102 LEU A CA 1
ATOM 762 C C . LEU A 1 102 ? 11.955 -3.106 -9.188 1.00 67.00 102 LEU A C 1
ATOM 764 O O . LEU A 1 102 ? 12.094 -2.244 -10.057 1.00 67.00 102 LEU A O 1
ATOM 768 N N . GLY A 1 103 ? 12.806 -3.211 -8.162 1.00 72.44 103 GLY A N 1
ATOM 769 C CA . GLY A 1 103 ? 13.987 -2.365 -7.970 1.00 72.44 103 GLY A CA 1
ATOM 770 C C . GLY A 1 103 ? 13.699 -0.988 -7.365 1.00 72.44 103 GLY A C 1
ATOM 771 O O . GLY A 1 103 ? 14.586 -0.136 -7.338 1.00 72.44 103 GLY A O 1
ATOM 772 N N . VAL A 1 104 ? 12.481 -0.749 -6.872 1.00 72.75 104 VAL A N 1
ATOM 773 C CA . VAL A 1 104 ? 12.092 0.514 -6.235 1.00 72.75 104 VAL A CA 1
ATOM 774 C C . VAL A 1 104 ? 12.410 0.417 -4.751 1.00 72.75 104 VAL A C 1
ATOM 776 O O . VAL A 1 104 ? 11.605 -0.070 -3.964 1.00 72.75 104 VAL A O 1
ATOM 779 N N . ARG A 1 105 ? 13.602 0.866 -4.362 1.00 69.50 105 ARG A N 1
ATOM 780 C CA . ARG A 1 105 ? 13.975 1.036 -2.955 1.00 69.50 105 ARG A CA 1
ATOM 781 C C . ARG A 1 105 ? 13.886 2.514 -2.610 1.00 69.50 105 ARG A C 1
ATOM 783 O O . ARG A 1 105 ? 14.506 3.343 -3.273 1.00 69.50 105 ARG A O 1
ATOM 790 N N . VAL A 1 106 ? 13.082 2.841 -1.608 1.00 62.47 106 VAL A N 1
ATOM 791 C CA . VAL A 1 106 ? 13.162 4.142 -0.949 1.00 62.47 106 VAL A CA 1
ATOM 792 C C . VAL A 1 106 ? 14.142 3.928 0.190 1.00 62.47 106 VAL A C 1
ATOM 794 O O . VAL A 1 106 ? 13.830 3.218 1.141 1.00 62.47 106 VAL A O 1
ATOM 797 N N . ASP A 1 107 ? 15.364 4.430 0.038 1.00 52.97 107 ASP A N 1
ATOM 798 C CA . ASP A 1 107 ? 16.291 4.479 1.163 1.00 52.97 107 ASP A CA 1
ATOM 799 C C . ASP A 1 107 ? 15.679 5.414 2.215 1.00 52.97 107 ASP A C 1
ATOM 801 O O . ASP A 1 107 ? 15.346 6.560 1.911 1.00 52.97 107 ASP A O 1
ATOM 805 N N . GLU A 1 108 ? 15.511 4.926 3.445 1.00 48.22 108 GLU A N 1
ATOM 806 C CA . GLU A 1 108 ? 15.018 5.720 4.583 1.00 48.22 108 GLU A CA 1
ATOM 807 C C . GLU A 1 108 ? 15.999 6.842 4.988 1.00 48.22 108 GLU A C 1
ATOM 809 O O . GLU A 1 108 ? 15.711 7.649 5.871 1.00 48.22 108 GLU A O 1
ATOM 814 N N . THR A 1 109 ? 17.153 6.935 4.326 1.00 41.06 109 THR A N 1
ATOM 815 C CA . THR A 1 109 ? 18.228 7.866 4.649 1.00 41.06 109 THR A CA 1
ATOM 816 C C . THR A 1 109 ? 18.191 9.082 3.730 1.00 41.06 109 THR A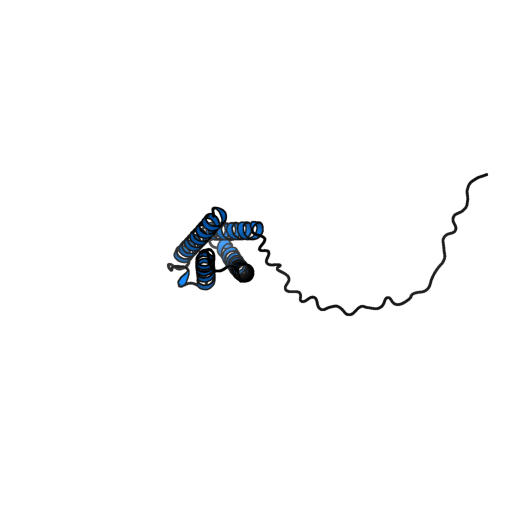 C 1
ATOM 818 O O . THR A 1 109 ? 18.876 9.167 2.712 1.00 41.06 109 THR A O 1
ATOM 821 N N . GLY A 1 110 ? 17.405 10.076 4.131 1.00 42.81 110 GLY A N 1
ATOM 822 C CA . GLY A 1 110 ? 17.668 11.470 3.788 1.00 42.81 110 GLY A CA 1
ATOM 823 C C . GLY A 1 110 ? 18.897 11.991 4.538 1.00 42.81 110 GLY A C 1
ATOM 824 O O . GLY A 1 110 ? 18.771 12.911 5.335 1.00 42.81 110 GLY A O 1
ATOM 825 N N . GLU A 1 111 ? 20.067 11.399 4.306 1.00 39.06 111 GLU A N 1
ATOM 826 C CA . GLU A 1 111 ? 21.340 12.058 4.585 1.00 39.06 111 GLU A CA 1
ATOM 827 C C . GLU A 1 111 ? 21.859 12.567 3.244 1.00 39.06 111 GLU A C 1
ATOM 829 O O . GLU A 1 111 ? 22.407 11.830 2.422 1.00 39.06 111 GLU A O 1
ATOM 834 N N . GLU A 1 112 ? 21.621 13.859 3.012 1.00 42.53 112 GLU A N 1
ATOM 835 C CA . GLU A 1 112 ? 22.579 14.696 2.302 1.00 42.53 112 GLU A CA 1
ATOM 836 C C . GLU A 1 112 ? 23.962 14.248 2.774 1.00 42.53 112 GLU A C 1
ATOM 838 O O . GLU A 1 112 ? 24.297 14.380 3.952 1.00 42.53 112 GLU A O 1
ATOM 843 N N . LEU A 1 113 ? 24.733 13.637 1.876 1.00 48.84 113 LEU A N 1
ATOM 844 C CA . LEU A 1 113 ? 26.165 13.523 2.064 1.00 48.84 113 LEU A CA 1
ATOM 845 C C . LEU A 1 113 ? 26.671 14.966 2.095 1.00 48.84 113 LEU A C 1
ATOM 847 O O . LEU A 1 113 ? 27.051 15.513 1.061 1.00 48.84 113 LEU A O 1
ATOM 851 N N . GLU A 1 114 ? 26.622 15.605 3.266 1.00 43.66 114 GLU A N 1
ATOM 852 C CA . GLU A 1 114 ? 27.569 16.654 3.576 1.00 43.66 114 GLU A CA 1
ATOM 853 C C . GLU A 1 114 ? 28.926 16.000 3.353 1.00 43.66 114 GLU A C 1
ATOM 855 O O . GLU A 1 114 ? 29.340 15.088 4.074 1.00 43.66 114 GLU A O 1
ATOM 860 N N . GLU A 1 115 ? 29.561 16.398 2.254 1.00 47.41 115 GLU A N 1
ATOM 861 C CA . GLU A 1 115 ? 30.969 16.182 2.005 1.00 47.41 115 GLU A CA 1
ATOM 862 C C . GLU A 1 115 ? 31.705 16.720 3.227 1.00 47.41 115 GLU A C 1
ATOM 864 O O . GLU A 1 115 ? 32.005 17.908 3.321 1.00 47.41 115 GLU A O 1
ATOM 869 N N . SER A 1 116 ? 31.943 15.843 4.201 1.00 44.41 116 SER A N 1
ATOM 870 C CA . SER A 1 116 ? 32.798 16.130 5.337 1.00 44.41 116 SER A CA 1
ATOM 871 C C . SER A 1 116 ? 34.143 16.539 4.73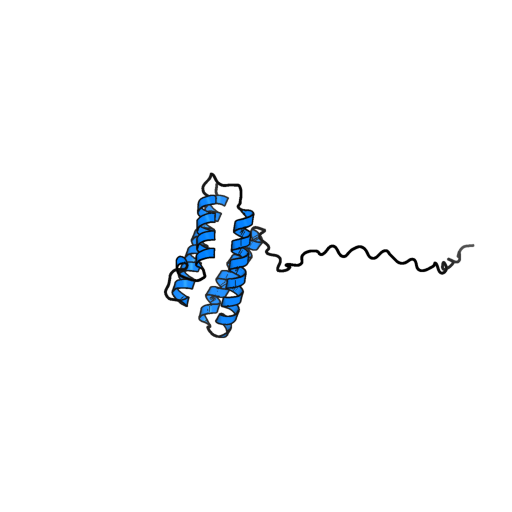5 1.00 44.41 116 SER A C 1
ATOM 873 O O . SER A 1 116 ? 34.777 15.707 4.072 1.00 44.41 116 SER A O 1
ATOM 875 N N . PRO A 1 117 ? 34.566 17.811 4.857 1.00 45.06 117 PRO A N 1
ATOM 876 C CA . PRO A 1 117 ? 35.798 18.248 4.237 1.00 45.06 117 PRO A CA 1
ATOM 877 C C . PRO A 1 117 ? 36.929 17.458 4.884 1.00 45.06 117 PRO A C 1
ATOM 879 O O . PRO A 1 117 ? 36.995 17.332 6.106 1.00 45.06 117 PRO A O 1
ATOM 882 N N . ALA A 1 118 ? 37.757 16.875 4.022 1.00 53.41 118 ALA A N 1
ATOM 883 C CA . ALA A 1 118 ? 38.883 16.031 4.363 1.00 53.41 118 ALA A CA 1
ATOM 884 C C . ALA A 1 118 ? 39.675 16.600 5.551 1.00 53.41 118 ALA A C 1
ATOM 886 O O . A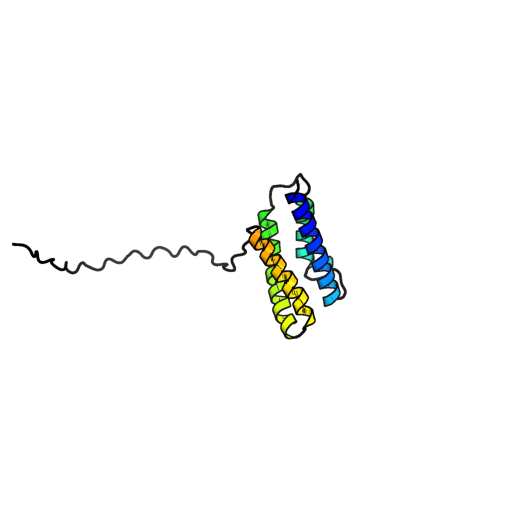LA A 1 118 ? 40.364 17.611 5.414 1.00 53.41 118 ALA A O 1
ATOM 887 N N . GLU A 1 119 ? 39.603 15.930 6.704 1.00 49.47 119 GLU A N 1
ATOM 888 C CA . GLU A 1 119 ? 40.624 16.089 7.731 1.00 49.47 119 GLU A CA 1
ATOM 889 C C . GLU A 1 119 ? 41.917 15.495 7.172 1.00 49.47 119 GLU A C 1
ATOM 891 O O . GLU A 1 119 ? 42.065 14.283 6.993 1.00 49.47 119 GLU A O 1
ATOM 896 N N . GLU A 1 120 ? 42.836 16.393 6.827 1.00 49.28 120 GLU A N 1
ATOM 897 C CA . GLU A 1 120 ? 44.216 16.080 6.500 1.00 49.28 120 GLU A CA 1
ATOM 898 C C . GLU A 1 120 ? 44.809 15.169 7.589 1.00 49.28 120 GLU A C 1
ATOM 900 O O . GLU A 1 120 ? 44.698 15.475 8.783 1.00 49.28 120 GLU A O 1
ATOM 905 N N . PRO A 1 121 ? 45.459 14.050 7.223 1.00 48.28 121 PRO A N 1
ATOM 906 C CA . PRO A 1 121 ? 46.098 13.192 8.202 1.00 48.28 121 PRO A CA 1
ATOM 907 C C . PRO A 1 121 ? 47.272 13.955 8.818 1.00 48.28 121 PRO A C 1
ATOM 909 O O . PRO A 1 121 ? 48.324 14.118 8.201 1.00 48.28 121 PRO A O 1
ATOM 912 N N . THR A 1 122 ? 47.071 14.432 10.047 1.00 50.22 122 THR A N 1
ATOM 913 C CA . THR A 1 122 ? 48.124 15.028 10.867 1.00 50.22 122 THR A CA 1
ATOM 914 C C . THR A 1 122 ? 49.230 13.997 11.075 1.00 50.22 122 THR A C 1
ATOM 916 O O . THR A 1 122 ? 49.065 12.971 11.734 1.00 50.22 122 THR A O 1
ATOM 919 N N . GLU A 1 123 ? 50.356 14.310 10.450 1.00 54.34 123 GLU A N 1
ATOM 920 C CA . GLU A 1 123 ? 51.658 13.672 10.516 1.00 54.34 123 GLU A CA 1
ATOM 921 C C . GLU A 1 123 ? 52.096 13.472 11.981 1.00 54.34 123 GLU A C 1
ATOM 923 O O . GLU A 1 123 ? 52.441 14.420 12.687 1.00 54.34 123 GLU A O 1
ATOM 928 N N . LEU A 1 124 ? 52.081 12.222 12.454 1.00 55.41 124 LEU A N 1
ATOM 929 C CA . LEU A 1 124 ? 52.734 11.818 13.700 1.00 55.41 124 LEU A CA 1
ATOM 930 C C . LEU A 1 124 ? 53.879 10.850 13.377 1.00 55.41 124 LEU A C 1
ATOM 932 O O . LEU A 1 124 ? 53.734 9.892 12.621 1.00 55.41 124 LEU A O 1
ATOM 936 N N . ALA A 1 125 ? 55.034 11.202 13.936 1.00 55.03 125 ALA A N 1
ATOM 937 C CA . ALA A 1 125 ? 56.395 10.778 13.633 1.00 55.03 125 ALA A CA 1
ATOM 938 C C . ALA A 1 125 ? 56.672 9.251 13.639 1.00 55.03 125 ALA A C 1
ATOM 940 O O . ALA A 1 125 ? 55.939 8.480 14.258 1.00 55.03 125 ALA A O 1
ATOM 941 N N . PRO A 1 126 ? 57.767 8.800 12.983 1.00 55.34 126 PRO A N 1
ATOM 942 C CA . PRO A 1 126 ? 58.070 7.386 12.797 1.00 55.34 126 PRO A CA 1
ATOM 943 C C . PRO A 1 126 ? 58.825 6.802 13.999 1.00 55.34 126 PRO A C 1
ATOM 945 O O . PRO A 1 126 ? 59.899 7.282 14.356 1.00 55.34 126 PRO A O 1
ATOM 948 N N . GLU A 1 127 ? 58.325 5.699 14.555 1.00 54.81 127 GLU A N 1
ATOM 949 C CA . GLU A 1 127 ? 59.014 4.919 15.592 1.00 54.81 127 GLU A CA 1
ATOM 950 C C . GLU A 1 127 ? 59.160 3.428 15.201 1.00 54.81 127 GLU A C 1
ATOM 952 O O . GLU A 1 127 ? 58.489 2.946 14.284 1.00 54.81 127 GLU A O 1
ATOM 957 N N . PRO A 1 128 ? 60.161 2.721 15.763 1.00 57.19 128 PRO A N 1
ATOM 958 C CA . PRO A 1 128 ? 61.172 2.011 14.976 1.00 57.19 128 PRO A CA 1
ATOM 959 C C . PRO A 1 128 ? 60.835 0.562 14.590 1.00 57.19 128 PRO A C 1
ATOM 961 O O . PRO A 1 128 ? 60.165 -0.186 15.296 1.00 57.19 128 PRO A O 1
ATOM 964 N N . ARG A 1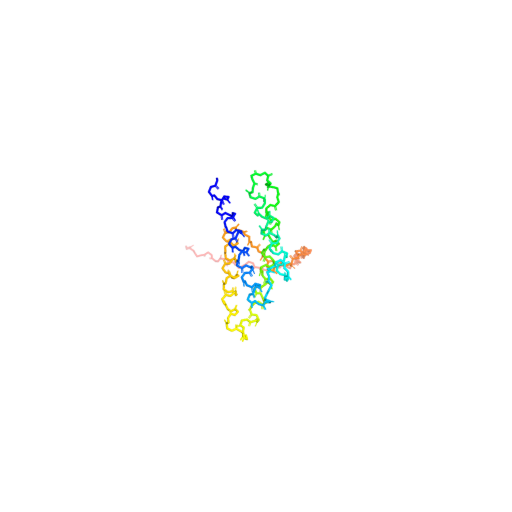 129 ? 61.402 0.151 13.446 1.00 58.78 129 ARG A N 1
ATOM 965 C CA . ARG A 1 129 ? 61.296 -1.183 12.832 1.00 58.78 129 ARG A CA 1
ATOM 966 C C . ARG A 1 129 ? 61.780 -2.289 13.773 1.00 58.78 129 ARG A C 1
ATOM 968 O O . ARG A 1 129 ? 62.959 -2.340 14.116 1.00 58.78 129 ARG A O 1
ATOM 975 N N . ILE A 1 130 ? 60.898 -3.241 14.074 1.00 62.78 130 ILE A N 1
ATOM 976 C CA . ILE A 1 130 ? 61.266 -4.517 14.694 1.00 62.78 130 ILE A CA 1
ATOM 977 C C . ILE A 1 130 ? 62.158 -5.300 13.720 1.00 62.78 130 ILE A C 1
ATOM 979 O O . ILE A 1 130 ? 61.770 -5.650 12.604 1.00 62.78 130 ILE A O 1
ATOM 983 N N . GLN A 1 131 ? 63.386 -5.528 14.169 1.00 59.22 131 GLN A N 1
ATOM 984 C CA . GLN A 1 131 ? 64.474 -6.220 13.495 1.00 59.22 131 GLN A CA 1
ATOM 985 C C . GLN A 1 131 ? 64.164 -7.725 13.415 1.00 59.22 131 GLN A C 1
ATOM 987 O O . GLN A 1 131 ? 64.015 -8.390 14.438 1.00 59.22 131 GLN A O 1
ATOM 992 N N . ARG A 1 132 ? 64.052 -8.282 12.202 1.00 61.75 132 ARG A N 1
ATOM 993 C CA . ARG A 1 132 ? 63.967 -9.738 12.008 1.00 61.75 132 ARG A CA 1
ATOM 994 C C . ARG A 1 132 ? 65.366 -10.334 12.142 1.00 61.75 132 ARG A C 1
ATOM 996 O O . ARG A 1 132 ? 66.243 -10.028 11.339 1.00 61.75 132 ARG A O 1
ATOM 1003 N N . VAL A 1 133 ? 65.562 -11.162 13.162 1.00 62.72 133 VAL A N 1
ATOM 1004 C CA . VAL A 1 133 ? 66.759 -11.994 13.334 1.00 62.72 133 VAL A CA 1
ATOM 1005 C C . VAL A 1 133 ? 66.753 -13.067 12.244 1.00 62.72 133 VAL A C 1
ATOM 1007 O O . VAL A 1 133 ? 65.765 -13.785 12.094 1.00 62.72 133 VAL A O 1
ATOM 1010 N N . ALA A 1 134 ? 67.836 -13.158 11.474 1.00 51.91 134 ALA A N 1
ATOM 1011 C CA . ALA A 1 134 ? 68.065 -14.271 10.564 1.00 51.91 134 ALA A CA 1
ATOM 1012 C C . ALA A 1 134 ? 68.435 -15.511 11.388 1.00 51.91 134 ALA A C 1
ATOM 1014 O O . ALA A 1 134 ? 69.422 -15.501 12.122 1.00 51.91 134 ALA A O 1
ATOM 1015 N N . VAL A 1 135 ? 67.628 -16.563 11.279 1.00 49.22 135 VAL A N 1
ATOM 1016 C CA . VAL A 1 135 ? 67.995 -17.915 11.697 1.00 49.22 135 VAL A CA 1
ATOM 1017 C C . VAL A 1 135 ? 68.295 -18.669 10.416 1.00 49.22 135 VAL A C 1
ATOM 1019 O O . VAL A 1 135 ? 67.359 -18.929 9.672 1.00 49.22 135 VAL A O 1
ATOM 1022 N N . GLU A 1 136 ? 69.574 -18.951 10.157 1.00 42.09 136 GLU A N 1
ATOM 1023 C CA . GLU A 1 136 ? 70.055 -20.102 9.378 1.00 42.09 136 GLU A CA 1
ATOM 1024 C C . GLU A 1 136 ? 71.595 -20.096 9.312 1.00 42.09 136 GLU A C 1
ATOM 1026 O O . GLU A 1 136 ? 72.186 -19.112 8.866 1.00 42.09 136 GLU A O 1
ATOM 1031 N N . GLY A 1 137 ? 72.215 -21.212 9.728 1.00 47.22 137 GLY A N 1
ATOM 1032 C CA . GLY A 1 137 ? 73.603 -21.588 9.411 1.00 47.22 137 GLY A CA 1
ATOM 1033 C C . GLY A 1 137 ? 74.600 -21.516 10.554 1.00 47.22 137 GLY A C 1
ATOM 1034 O O . GLY A 1 137 ? 75.430 -20.584 10.519 1.00 47.22 137 GLY A O 1
#

Radius of gyration: 25.9 Å; chains: 1; bounding box: 91×40×44 Å

Secondary structure (DSSP, 8-state):
-HHHHHHHHHHHHHHHHHHHHHHHHHSS-GGGSTTHHHHHHHHHHHHHHTTT--S-HHHHHHHHHHHHHHHHHHHHHHHHH-STHHHHHHHHHHHHHHHHHTT----S-------------------PPPP------